Protein AF-A0A816J4J1-F1 (afdb_monomer_lite)

Foldseek 3Di:
DVVVCCVPPNCPDPPDDDQKDKDWDWDDDPPDIDIDIDIDGDDPPPD

Structure (mmCIF, N/CA/C/O backbone):
data_AF-A0A816J4J1-F1
#
_entry.id   AF-A0A816J4J1-F1
#
loop_
_atom_site.group_PDB
_atom_site.id
_atom_site.type_symbol
_atom_site.label_atom_id
_atom_site.label_alt_id
_atom_site.label_comp_id
_atom_site.label_asym_id
_atom_site.label_entity_id
_atom_site.label_seq_id
_atom_site.pdbx_PDB_ins_code
_atom_site.Cartn_x
_atom_site.Cartn_y
_atom_site.Cartn_z
_atom_site.occupancy
_atom_site.B_iso_or_equiv
_atom_site.auth_seq_id
_atom_site.auth_comp_id
_atom_site.auth_asym_id
_atom_site.auth_atom_id
_atom_site.pdbx_PDB_model_num
ATOM 1 N N . LEU A 1 1 ? 12.049 6.723 -2.839 1.00 55.19 1 LEU A N 1
ATOM 2 C CA . LEU A 1 1 ? 11.088 6.266 -3.875 1.00 55.19 1 LEU A CA 1
ATOM 3 C C . LEU A 1 1 ? 11.415 4.863 -4.370 1.00 55.19 1 LEU A C 1
ATOM 5 O O . LEU A 1 1 ? 10.522 4.031 -4.310 1.00 55.19 1 LEU A O 1
ATOM 9 N N . 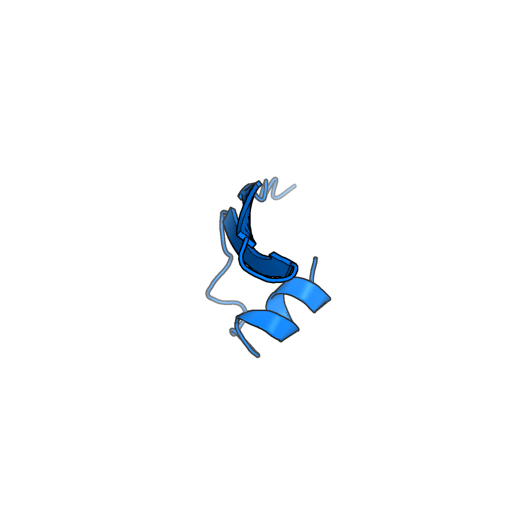GLY A 1 2 ? 12.671 4.575 -4.743 1.00 56.69 2 GLY A N 1
ATOM 10 C CA . GLY A 1 2 ? 13.109 3.222 -5.129 1.00 56.69 2 GLY A CA 1
ATOM 11 C C . GLY A 1 2 ? 12.785 2.132 -4.097 1.00 56.69 2 GLY A C 1
ATOM 12 O O . GLY A 1 2 ? 12.136 1.156 -4.447 1.00 56.69 2 GLY A O 1
ATOM 13 N N . GLU A 1 3 ? 13.100 2.342 -2.811 1.00 63.09 3 GLU A N 1
ATOM 14 C CA . GLU A 1 3 ? 12.804 1.352 -1.753 1.00 63.09 3 GLU A CA 1
ATOM 15 C C . GLU A 1 3 ? 11.303 1.075 -1.565 1.00 63.09 3 GLU A C 1
ATOM 17 O O . GLU A 1 3 ? 10.904 -0.060 -1.331 1.00 63.09 3 GLU A O 1
ATOM 22 N N . LEU A 1 4 ? 10.446 2.093 -1.699 1.00 64.81 4 LEU A N 1
ATOM 23 C CA . LEU A 1 4 ? 8.989 1.924 -1.633 1.00 64.81 4 LEU A CA 1
ATOM 24 C C . LEU A 1 4 ? 8.466 1.133 -2.838 1.00 64.81 4 LEU A C 1
ATOM 26 O O . LEU A 1 4 ? 7.455 0.455 -2.748 1.00 64.81 4 LEU A O 1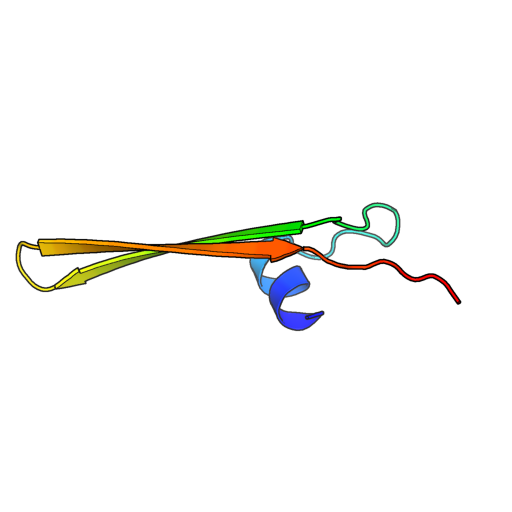
ATOM 30 N N . TYR A 1 5 ? 9.150 1.211 -3.972 1.00 63.16 5 TYR A N 1
ATOM 31 C CA . TYR A 1 5 ? 8.774 0.468 -5.161 1.00 63.16 5 TYR A CA 1
ATOM 32 C C . TYR A 1 5 ? 9.130 -1.014 -5.018 1.00 63.16 5 TYR A C 1
ATOM 34 O O . TYR A 1 5 ? 8.260 -1.876 -5.134 1.00 63.16 5 TYR A O 1
ATOM 42 N N . THR A 1 6 ? 10.377 -1.300 -4.638 1.00 63.12 6 THR A N 1
ATOM 43 C CA . THR A 1 6 ? 10.879 -2.663 -4.414 1.00 63.12 6 THR A CA 1
ATOM 44 C C . THR A 1 6 ? 10.111 -3.386 -3.308 1.00 63.12 6 THR A C 1
ATOM 46 O O . THR A 1 6 ? 9.755 -4.551 -3.467 1.00 63.12 6 THR A O 1
ATOM 4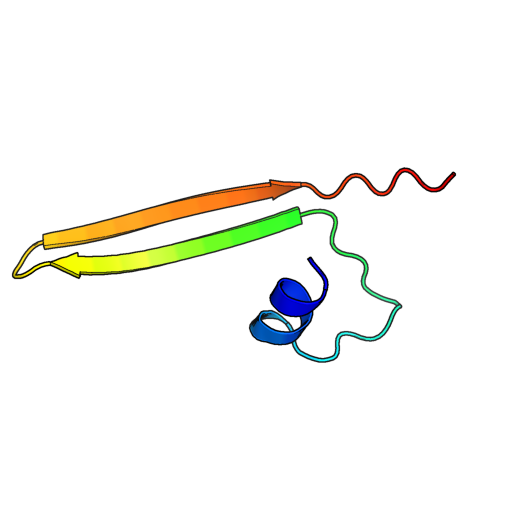9 N N . ASN A 1 7 ? 9.790 -2.693 -2.211 1.00 64.50 7 ASN A N 1
ATOM 50 C CA . ASN A 1 7 ? 9.096 -3.296 -1.070 1.00 64.50 7 ASN A CA 1
ATOM 51 C C . ASN A 1 7 ? 7.620 -3.637 -1.343 1.00 64.50 7 ASN A C 1
ATOM 53 O O . ASN A 1 7 ? 7.060 -4.468 -0.633 1.00 64.50 7 ASN A O 1
ATOM 57 N N . PHE A 1 8 ? 6.979 -3.005 -2.334 1.00 62.84 8 PHE A N 1
ATOM 58 C CA . PHE A 1 8 ? 5.543 -3.179 -2.594 1.00 62.84 8 PHE A CA 1
ATOM 59 C C . PHE A 1 8 ? 5.226 -3.870 -3.922 1.00 62.84 8 PHE A C 1
ATOM 61 O O . PHE A 1 8 ? 4.182 -4.509 -4.026 1.00 62.84 8 PHE A O 1
ATOM 68 N N . LEU A 1 9 ? 6.089 -3.747 -4.931 1.00 65.50 9 LEU A N 1
ATOM 69 C CA . LEU A 1 9 ? 5.850 -4.293 -6.270 1.00 65.50 9 LEU A CA 1
ATOM 70 C C . LEU A 1 9 ? 6.881 -5.353 -6.685 1.00 65.50 9 LEU A C 1
ATOM 72 O O . LEU A 1 9 ? 6.691 -6.008 -7.706 1.00 65.50 9 LEU A O 1
ATOM 76 N N . GLY A 1 10 ? 7.925 -5.575 -5.879 1.00 63.06 10 GLY A N 1
ATOM 77 C CA . GLY A 1 10 ? 9.018 -6.490 -6.207 1.00 63.06 10 GLY A CA 1
ATOM 78 C C . GLY A 1 10 ? 9.977 -5.904 -7.246 1.00 63.06 10 GLY A C 1
ATOM 79 O O . GLY A 1 10 ? 9.981 -4.697 -7.493 1.00 63.06 10 GLY A O 1
ATOM 80 N N . ASP A 1 11 ? 10.812 -6.755 -7.846 1.00 62.25 11 ASP A N 1
ATOM 81 C CA . ASP A 1 11 ? 11.714 -6.363 -8.936 1.00 62.25 11 ASP A CA 1
ATOM 82 C C . ASP A 1 11 ? 10.914 -6.220 -10.238 1.00 62.25 11 ASP A C 1
ATOM 84 O O . ASP A 1 11 ? 10.871 -7.104 -11.097 1.00 62.25 11 ASP A O 1
ATOM 88 N N . VAL A 1 12 ? 10.159 -5.126 -10.336 1.00 57.66 12 VAL A N 1
ATOM 89 C CA . VAL A 1 12 ? 9.457 -4.780 -11.566 1.00 57.66 12 VAL A CA 1
ATOM 90 C C . VAL A 1 12 ? 10.513 -4.284 -12.540 1.00 57.66 12 VAL A C 1
ATOM 92 O O . VAL A 1 12 ? 11.071 -3.200 -12.365 1.00 57.66 12 VAL A O 1
ATOM 95 N N . GLY A 1 13 ? 10.813 -5.101 -13.550 1.00 56.66 13 GLY A N 1
ATOM 96 C CA . GLY A 1 13 ? 11.785 -4.749 -14.576 1.00 56.66 13 GLY A CA 1
ATOM 97 C C . GLY A 1 13 ? 11.497 -3.369 -15.194 1.00 56.66 13 GLY A C 1
ATOM 98 O O . GLY A 1 13 ? 10.343 -2.930 -15.232 1.00 56.66 13 GLY A O 1
ATOM 99 N N . PRO A 1 14 ? 12.524 -2.693 -15.740 1.00 58.03 14 PRO A N 1
ATOM 100 C CA . PRO A 1 14 ? 12.503 -1.276 -16.140 1.00 58.03 14 PRO A CA 1
ATOM 101 C C . PRO A 1 14 ? 11.430 -0.883 -17.174 1.00 58.03 14 PRO A C 1
ATOM 103 O O . PRO A 1 14 ? 11.269 0.299 -17.475 1.00 58.03 14 PRO A O 1
ATOM 106 N N . ALA A 1 15 ? 10.698 -1.857 -17.719 1.00 58.31 15 ALA A N 1
ATOM 107 C CA . ALA A 1 15 ? 9.616 -1.670 -18.675 1.00 58.31 15 ALA A CA 1
ATOM 108 C C . ALA A 1 15 ? 8.325 -1.098 -18.060 1.00 58.31 15 ALA A C 1
ATOM 110 O O . ALA A 1 15 ? 7.498 -0.570 -18.799 1.00 58.31 15 ALA A O 1
ATOM 111 N N . VAL A 1 16 ? 8.134 -1.175 -16.736 1.00 61.06 16 VAL A N 1
ATOM 112 C CA . VAL A 1 16 ? 6.930 -0.642 -16.078 1.00 61.06 16 VAL A CA 1
ATOM 113 C C . VAL A 1 16 ? 7.315 0.520 -15.174 1.00 61.06 16 VAL A C 1
ATOM 115 O O . VAL A 1 16 ? 7.654 0.342 -14.006 1.00 61.06 16 VAL A O 1
ATOM 118 N N . ARG A 1 17 ? 7.251 1.736 -15.728 1.00 70.06 17 ARG A N 1
ATOM 119 C CA . ARG A 1 17 ? 7.319 2.965 -14.937 1.00 70.06 17 ARG A CA 1
ATOM 120 C C . ARG A 1 17 ? 5.911 3.336 -14.458 1.00 70.06 17 ARG A C 1
ATOM 122 O O . ARG A 1 17 ? 5.041 3.608 -15.284 1.00 70.06 17 ARG A O 1
ATOM 129 N N . PRO A 1 18 ? 5.647 3.338 -13.149 1.00 69.19 18 PRO A N 1
ATOM 130 C CA . PRO A 1 18 ? 4.371 3.792 -12.600 1.00 69.19 18 PRO A CA 1
ATOM 131 C C . PRO A 1 18 ? 4.197 5.295 -12.828 1.00 69.19 18 PRO A C 1
ATOM 133 O O . PRO A 1 18 ? 5.144 6.066 -12.714 1.00 69.19 18 PRO A O 1
ATOM 136 N N . THR A 1 19 ? 2.965 5.746 -13.012 1.00 80.00 19 THR A N 1
ATOM 137 C CA . THR A 1 19 ? 2.636 7.183 -12.965 1.00 80.00 19 THR A CA 1
ATOM 138 C C 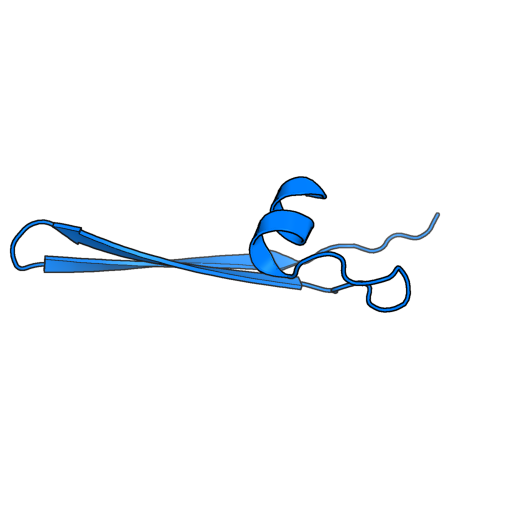. THR A 1 19 ? 2.130 7.614 -11.591 1.00 80.00 19 THR A C 1
ATOM 140 O O . THR A 1 19 ? 2.079 8.800 -11.275 1.00 80.00 19 THR A O 1
ATOM 143 N N . SER A 1 20 ? 1.742 6.658 -10.744 1.00 80.31 20 SER A N 1
ATOM 144 C CA . SER A 1 20 ? 1.259 6.919 -9.391 1.00 80.31 20 SER A CA 1
ATOM 145 C C . SER A 1 20 ? 1.367 5.686 -8.496 1.00 80.31 20 SER A C 1
ATOM 147 O O . SER A 1 20 ? 1.475 4.556 -8.975 1.00 80.31 20 SER A O 1
ATOM 149 N N . VAL A 1 21 ? 1.319 5.911 -7.182 1.00 81.19 21 VAL A N 1
ATOM 150 C CA . VAL A 1 21 ? 1.214 4.883 -6.141 1.00 81.19 21 VAL A CA 1
ATOM 151 C C . VAL A 1 21 ? 0.129 5.284 -5.148 1.00 81.19 21 VAL A C 1
ATOM 153 O O . VAL A 1 21 ? 0.081 6.421 -4.674 1.00 81.19 21 VAL A O 1
ATOM 156 N N . LYS A 1 22 ? -0.729 4.319 -4.804 1.00 86.62 22 LYS A N 1
ATOM 157 C CA . LYS A 1 22 ? -1.756 4.451 -3.770 1.00 86.62 22 LYS A CA 1
ATOM 158 C C . LYS A 1 22 ? -1.426 3.525 -2.606 1.00 86.62 22 LYS A C 1
ATOM 160 O O . LYS A 1 22 ? -1.271 2.325 -2.801 1.00 86.62 22 LYS A O 1
ATOM 165 N N . ILE A 1 23 ? -1.365 4.079 -1.400 1.00 87.38 23 ILE A N 1
ATOM 166 C CA . ILE A 1 23 ? -1.090 3.342 -0.166 1.00 87.38 23 ILE A CA 1
ATOM 167 C C . ILE A 1 23 ? -2.309 3.447 0.740 1.00 87.38 23 ILE A C 1
ATOM 169 O O . ILE A 1 23 ? -2.809 4.541 1.008 1.00 87.38 23 ILE A O 1
ATOM 173 N N . ALA A 1 24 ? -2.778 2.296 1.214 1.00 91.38 24 ALA A N 1
ATOM 174 C CA . ALA A 1 24 ? -3.796 2.202 2.247 1.00 91.38 24 ALA A CA 1
ATOM 175 C C . ALA A 1 24 ? -3.168 1.586 3.496 1.00 91.38 24 ALA A C 1
ATOM 177 O O . ALA A 1 24 ? -2.739 0.435 3.474 1.00 91.38 24 ALA A O 1
ATOM 178 N N . ILE A 1 25 ? -3.121 2.348 4.586 1.00 89.62 25 ILE A N 1
ATOM 179 C CA . ILE A 1 25 ? -2.667 1.849 5.883 1.00 89.62 25 ILE A CA 1
ATOM 180 C C . ILE A 1 25 ? -3.898 1.685 6.755 1.00 89.62 25 ILE A C 1
ATOM 182 O O . ILE A 1 25 ? -4.546 2.667 7.112 1.00 89.62 25 ILE A O 1
ATOM 186 N N . THR A 1 26 ? -4.213 0.442 7.102 1.00 92.75 26 THR A N 1
ATOM 187 C CA . THR A 1 26 ? -5.290 0.130 8.042 1.00 92.75 26 THR A CA 1
ATOM 188 C C . THR A 1 26 ? -4.671 -0.258 9.370 1.00 92.75 26 THR A C 1
ATOM 190 O O . THR A 1 26 ? -3.867 -1.185 9.435 1.00 92.75 26 THR A O 1
ATOM 193 N N . LYS A 1 27 ? -5.034 0.458 10.432 1.00 94.25 27 LYS A N 1
ATOM 194 C CA . LYS A 1 27 ? -4.574 0.165 11.785 1.00 94.25 27 LYS A CA 1
ATOM 195 C C . LYS A 1 27 ? -5.749 0.105 12.745 1.00 94.25 27 LYS A C 1
ATOM 197 O O . LYS A 1 27 ? -6.606 0.987 12.768 1.00 94.25 27 LYS A O 1
ATOM 202 N N . GLN A 1 28 ? -5.759 -0.941 13.556 1.00 94.88 28 GLN A N 1
ATOM 203 C CA . GLN A 1 28 ? -6.727 -1.121 14.623 1.00 94.88 28 GLN A CA 1
ATOM 204 C C . GLN A 1 28 ? -6.191 -0.526 15.931 1.00 94.88 28 GLN 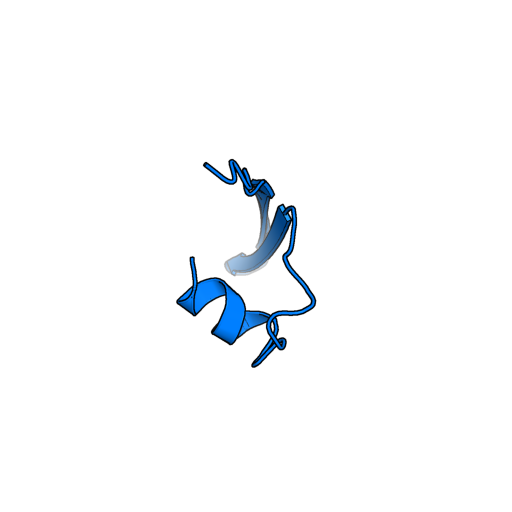A C 1
ATOM 206 O O . GLN A 1 28 ? -5.048 -0.763 16.319 1.00 94.88 28 GLN A O 1
ATOM 211 N N . PHE A 1 29 ? -7.040 0.234 16.615 1.00 93.06 29 PHE A N 1
ATOM 212 C CA . PHE A 1 29 ? -6.825 0.789 17.946 1.00 93.06 29 PHE A CA 1
ATOM 213 C C . PHE A 1 29 ? -7.990 0.350 18.842 1.00 93.06 29 PHE A C 1
ATOM 215 O O . PHE A 1 29 ? -9.068 0.951 18.839 1.00 93.06 29 PHE A O 1
ATOM 222 N N . GLY A 1 30 ? -7.796 -0.741 19.587 1.00 93.88 30 GLY A N 1
ATOM 223 C CA . GLY A 1 30 ? -8.869 -1.364 20.366 1.00 93.88 30 GLY A CA 1
ATOM 224 C C . GLY A 1 30 ? -9.998 -1.860 19.458 1.00 93.88 30 GLY A C 1
ATOM 225 O O . GLY A 1 30 ? -9.756 -2.655 18.555 1.00 93.88 30 GLY A O 1
ATOM 226 N N . ILE A 1 31 ? -11.223 -1.372 19.673 1.00 93.94 31 ILE A N 1
ATOM 227 C CA . ILE A 1 31 ? -12.393 -1.702 18.834 1.00 93.94 31 ILE A CA 1
ATOM 228 C C . ILE A 1 31 ? -12.532 -0.812 17.590 1.00 93.94 31 ILE A C 1
ATOM 230 O O . ILE A 1 31 ? -13.412 -1.044 16.765 1.00 93.94 31 ILE A O 1
ATOM 234 N N . ARG A 1 32 ? -11.715 0.241 17.464 1.00 91.69 32 ARG A N 1
ATOM 235 C CA . ARG A 1 32 ? -11.778 1.166 16.327 1.00 91.69 32 ARG A CA 1
ATOM 236 C C . ARG A 1 32 ? -10.751 0.787 15.277 1.00 91.69 32 ARG A C 1
ATOM 238 O O . ARG A 1 32 ? -9.605 0.491 15.598 1.00 91.69 32 ARG A O 1
ATOM 245 N N . VAL A 1 33 ? -11.151 0.872 14.017 1.00 96.81 33 VAL A N 1
ATOM 246 C CA . VAL A 1 33 ? -10.267 0.711 12.864 1.00 96.81 33 VAL A CA 1
ATOM 247 C C . VAL A 1 33 ? -10.153 2.057 12.169 1.00 96.81 33 VAL A C 1
ATOM 249 O O . VAL A 1 33 ? -11.161 2.713 11.912 1.00 96.81 33 VAL A O 1
ATOM 252 N N . ILE A 1 34 ? -8.921 2.476 11.899 1.00 96.25 34 ILE A N 1
ATOM 253 C CA . ILE A 1 34 ? -8.623 3.694 11.152 1.00 96.25 34 ILE A CA 1
ATOM 254 C C . ILE A 1 34 ? -7.903 3.285 9.875 1.00 96.25 34 ILE A C 1
ATOM 256 O O . ILE A 1 34 ? -6.891 2.582 9.923 1.00 96.25 34 ILE A O 1
ATOM 260 N N . THR A 1 35 ? -8.415 3.757 8.743 1.00 95.50 35 THR A N 1
ATOM 261 C CA . THR A 1 35 ? -7.772 3.598 7.441 1.00 95.50 35 THR A CA 1
ATOM 262 C C . THR A 1 35 ? -7.321 4.961 6.947 1.00 95.50 35 THR A C 1
ATOM 264 O O . THR A 1 35 ? -8.125 5.882 6.813 1.00 95.50 35 THR A O 1
ATOM 267 N N . LEU A 1 36 ? -6.027 5.080 6.672 1.00 93.88 36 LEU A N 1
ATOM 268 C CA . LEU A 1 36 ? -5.429 6.248 6.045 1.00 93.88 36 LEU A CA 1
ATOM 269 C C . LEU A 1 36 ? -5.121 5.918 4.589 1.00 93.88 36 LEU A C 1
ATOM 271 O O . LEU A 1 36 ? -4.519 4.884 4.291 1.00 93.88 36 LEU A O 1
ATOM 275 N N . LEU A 1 37 ? -5.550 6.802 3.694 1.00 91.94 37 LEU A N 1
ATOM 276 C CA . LEU A 1 37 ? -5.319 6.694 2.261 1.00 91.94 37 LEU A CA 1
ATOM 277 C C . LEU A 1 37 ? -4.354 7.793 1.835 1.00 91.94 37 LEU A C 1
ATOM 279 O O . LEU A 1 37 ? -4.591 8.969 2.103 1.00 91.94 37 LEU A O 1
ATOM 283 N N . TRP A 1 38 ? -3.288 7.398 1.150 1.00 86.25 38 TRP A N 1
ATOM 284 C CA . TRP A 1 38 ? -2.308 8.313 0.589 1.00 86.25 38 TRP A CA 1
ATOM 285 C C . TRP A 1 38 ? -2.106 8.004 -0.890 1.00 86.25 38 TRP A C 1
ATOM 287 O O . TRP A 1 38 ? -1.891 6.852 -1.270 1.00 86.25 38 TRP A O 1
ATOM 297 N N . LEU A 1 39 ? -2.213 9.035 -1.725 1.00 85.50 39 LEU A N 1
ATOM 298 C CA . LEU A 1 39 ? -2.038 8.947 -3.168 1.00 85.50 39 LEU A CA 1
ATOM 299 C C . LEU A 1 39 ? -0.901 9.873 -3.574 1.00 85.50 39 LEU A C 1
ATOM 301 O O . LEU A 1 39 ? -0.947 11.065 -3.278 1.00 85.50 39 LEU A O 1
ATOM 305 N N . SER A 1 40 ? 0.078 9.313 -4.277 1.00 82.06 40 SER A N 1
ATOM 306 C CA . SER A 1 40 ? 1.178 10.066 -4.864 1.00 82.06 40 SER A CA 1
ATOM 307 C C . SER A 1 40 ? 1.255 9.854 -6.356 1.00 82.06 40 SER A C 1
ATOM 309 O O . SER A 1 40 ? 1.138 8.728 -6.835 1.00 82.06 40 SER A O 1
ATOM 311 N N . TYR A 1 41 ? 1.495 10.947 -7.067 1.00 82.69 41 TYR A N 1
ATOM 312 C CA . TYR A 1 41 ? 1.782 10.956 -8.491 1.00 82.69 41 TYR A CA 1
ATOM 313 C C . TYR A 1 41 ? 3.284 11.116 -8.694 1.00 82.69 41 TYR A C 1
ATOM 315 O O . TYR A 1 41 ? 3.940 11.855 -7.958 1.00 82.69 41 TYR A O 1
ATOM 323 N N . PHE A 1 42 ? 3.824 10.421 -9.685 1.00 78.44 42 PHE A N 1
ATOM 324 C CA . PHE A 1 42 ? 5.203 10.585 -10.114 1.00 78.44 42 PHE A CA 1
ATOM 325 C C . PHE A 1 42 ? 5.205 11.451 -11.370 1.00 78.44 42 PHE A C 1
ATOM 327 O O . PHE A 1 42 ? 4.558 11.110 -12.357 1.00 78.44 42 PHE A O 1
ATOM 334 N N . ASN A 1 43 ? 5.913 12.578 -11.324 1.00 68.12 43 ASN A N 1
ATOM 335 C CA . ASN A 1 43 ? 6.215 13.343 -12.526 1.00 68.12 43 ASN A CA 1
ATOM 336 C C . ASN A 1 43 ? 7.447 12.720 -13.172 1.00 68.12 43 ASN A C 1
ATOM 338 O O . ASN A 1 43 ? 8.552 12.863 -12.654 1.00 68.12 43 ASN A O 1
ATOM 342 N N . ASP A 1 44 ? 7.248 12.040 -14.296 1.00 63.97 44 ASP A N 1
ATOM 343 C CA . ASP A 1 44 ? 8.341 11.649 -15.184 1.00 63.97 44 ASP A CA 1
ATOM 344 C C . ASP A 1 44 ? 8.628 12.860 -16.093 1.00 63.97 44 ASP A C 1
ATOM 346 O O . ASP A 1 44 ? 8.278 12.893 -17.271 1.00 63.97 44 ASP A O 1
ATOM 350 N N . THR A 1 45 ? 9.178 13.935 -15.518 1.00 59.72 45 THR A N 1
ATOM 351 C CA . THR A 1 45 ? 9.830 14.974 -16.323 1.00 59.72 45 THR A CA 1
ATOM 352 C C . THR A 1 45 ? 11.154 14.386 -16.779 1.00 59.72 45 THR A C 1
ATOM 354 O O . THR A 1 45 ? 12.173 14.530 -16.108 1.00 59.72 45 THR A O 1
ATOM 357 N N . ALA A 1 46 ? 11.096 13.634 -17.875 1.00 56.94 46 ALA A N 1
ATOM 358 C CA . ALA A 1 46 ? 12.268 13.285 -18.649 1.00 56.94 46 ALA A CA 1
ATOM 359 C C . ALA A 1 46 ? 12.816 14.579 -19.274 1.00 56.94 46 ALA A C 1
ATOM 361 O O . ALA A 1 46 ? 12.391 14.974 -20.358 1.00 56.94 46 ALA A O 1
ATOM 362 N N . GLU A 1 47 ? 13.702 15.252 -18.543 1.00 46.44 47 GLU A N 1
ATOM 363 C 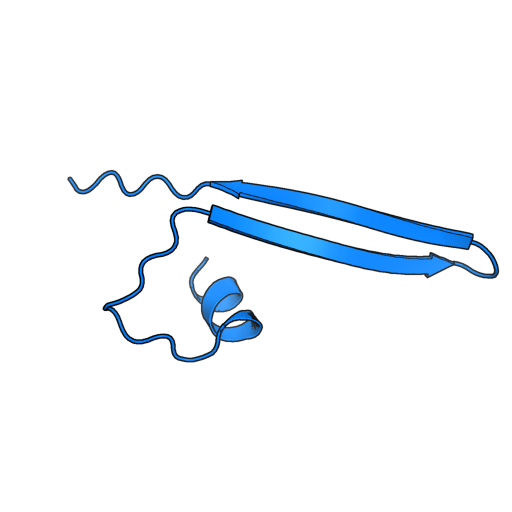CA . GLU A 1 47 ? 14.787 16.046 -19.127 1.00 46.44 47 GLU A CA 1
ATOM 364 C C . GLU A 1 47 ? 16.079 15.225 -19.081 1.00 46.44 47 GLU A C 1
ATOM 366 O O . GLU A 1 47 ? 16.331 14.577 -18.036 1.00 46.44 47 GLU A O 1
#

Radius of gyration: 14.51 Å; chains: 1; bounding box: 27×22×40 Å

Organism: Brassica napus (NCBI:txid3708)

pLDDT: mean 75.55, std 14.95, range [46.44, 96.81]

Secondary structure (DSSP, 8-state):
-HHHHHHHH-S--TT---SEEEEEEEEEETTEEEEEEEEEE------

Sequence (47 aa):
LGELYTNFLGDVGPAVRPTSVKIAITKQFGIRVITLLWLSYFNDTAE